Protein AF-A0A5P3XEM1-F1 (afdb_monomer)

Solvent-accessible surface area (backbone atoms only — not comparable to full-atom values): 3948 Å² total; per-residue (Å²): 136,84,82,76,82,79,74,83,78,72,81,84,76,59,90,85,35,69,66,59,47,53,52,49,55,53,42,59,72,40,42,88,76,71,27,52,71,53,55,53,48,52,56,50,51,52,52,28,49,77,68,69,67,58,73,67,93,75,84,118

Secondary structure (DSSP, 8-state):
--------------SS-HHHHHHHHHHHHTTTTT-HHHHHHHHHHHHHHHTT----TT--

Sequence (60 aa):
MTKRKQSLKQPISFKENIRDLAIYNYLESIKNTLGKSNYVKNLVEEDMRKKGLWKDEYDS

Nearest PDB structures (foldseek):
  8hpo-assembly1_A  TM=3.819E-01  e=6.499E+00  Saccharomyces cerevisiae S288C

pLDDT: mean 77.35, std 14.92, range [45.28, 95.75]

Structure (mmCIF, N/CA/C/O backbone):
data_AF-A0A5P3XEM1-F1
#
_entry.id   AF-A0A5P3XEM1-F1
#
loop_
_atom_s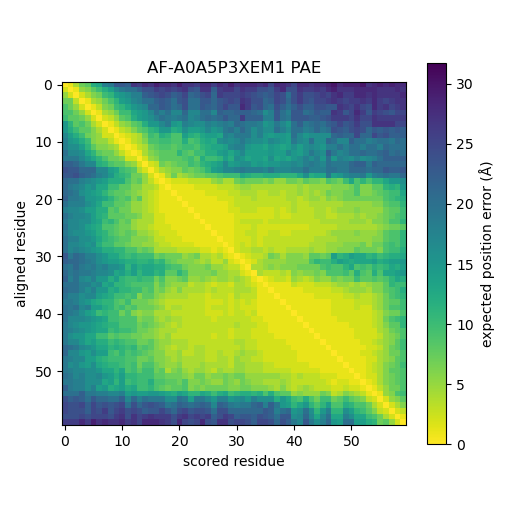ite.group_PDB
_atom_site.id
_atom_site.type_symbol
_atom_site.label_atom_id
_atom_site.label_alt_id
_atom_site.label_comp_id
_atom_site.label_asym_id
_atom_site.label_entity_id
_atom_site.label_seq_id
_atom_site.pdbx_PDB_ins_code
_atom_site.Cartn_x
_atom_site.Cartn_y
_atom_site.Cartn_z
_atom_site.occupancy
_atom_site.B_iso_or_equiv
_atom_site.auth_seq_id
_atom_site.auth_comp_id
_atom_site.auth_asym_id
_atom_site.auth_atom_id
_atom_site.pdbx_PDB_model_num
ATOM 1 N N . MET A 1 1 ? 19.061 29.386 12.514 1.00 45.28 1 MET A N 1
ATOM 2 C CA . MET A 1 1 ? 17.616 29.433 12.191 1.00 45.28 1 MET A CA 1
ATOM 3 C C . MET A 1 1 ? 17.128 28.022 11.883 1.00 45.28 1 MET A C 1
ATOM 5 O O . MET A 1 1 ? 17.485 27.464 10.855 1.00 45.28 1 MET A O 1
ATOM 9 N N . THR A 1 2 ? 16.381 27.402 12.793 1.00 49.53 2 THR A N 1
ATOM 10 C CA . THR A 1 2 ? 15.827 26.049 12.634 1.00 49.53 2 THR A CA 1
ATOM 11 C C . THR A 1 2 ? 14.595 26.097 11.725 1.00 49.53 2 THR A C 1
ATOM 13 O O . THR A 1 2 ? 13.541 26.586 12.125 1.00 49.53 2 THR A O 1
ATOM 16 N N . LYS A 1 3 ? 14.719 25.610 10.481 1.00 55.84 3 LYS A N 1
ATOM 17 C CA . LYS A 1 3 ? 13.589 25.456 9.547 1.00 55.84 3 LYS A CA 1
ATOM 18 C C . LYS A 1 3 ? 12.586 24.455 10.140 1.00 55.84 3 LYS A C 1
ATOM 20 O O . LYS A 1 3 ? 12.802 23.246 10.074 1.00 55.84 3 LYS A O 1
ATOM 25 N N . ARG A 1 4 ? 11.498 24.939 10.748 1.00 59.81 4 ARG A N 1
ATOM 26 C CA . ARG A 1 4 ? 10.375 24.084 11.164 1.00 59.81 4 ARG A CA 1
ATOM 27 C C . ARG A 1 4 ? 9.755 23.470 9.905 1.00 59.81 4 ARG A C 1
ATOM 29 O O . ARG A 1 4 ? 9.332 24.202 9.016 1.00 59.81 4 ARG A O 1
ATOM 36 N N . LYS A 1 5 ? 9.721 22.134 9.822 1.00 57.88 5 LYS A N 1
ATOM 37 C CA . LYS A 1 5 ? 9.006 21.407 8.762 1.00 57.88 5 LYS A CA 1
ATOM 38 C C . LYS A 1 5 ? 7.528 21.789 8.840 1.00 57.88 5 LYS A C 1
ATOM 40 O O . LYS A 1 5 ? 6.837 21.402 9.779 1.00 57.88 5 LYS A O 1
ATOM 45 N N . GLN A 1 6 ? 7.059 22.569 7.877 1.00 51.88 6 GLN A N 1
ATOM 46 C CA . GLN A 1 6 ? 5.650 22.895 7.729 1.00 51.88 6 GLN A CA 1
ATOM 47 C C . GLN A 1 6 ? 4.937 21.623 7.257 1.00 51.88 6 GLN A C 1
ATOM 49 O O . GLN A 1 6 ? 4.971 21.284 6.078 1.00 51.88 6 GLN A O 1
ATOM 54 N N . SER A 1 7 ? 4.358 20.855 8.185 1.00 57.97 7 SER A N 1
ATOM 55 C CA . SER A 1 7 ? 3.485 19.748 7.801 1.00 57.97 7 SER A CA 1
ATOM 56 C C . SER A 1 7 ? 2.197 20.360 7.260 1.00 57.97 7 SER A C 1
ATOM 58 O O . SER A 1 7 ? 1.403 20.900 8.034 1.00 57.97 7 SER A O 1
ATOM 60 N N . LEU A 1 8 ? 1.994 20.305 5.946 1.00 58.56 8 LEU A N 1
ATOM 61 C CA . LEU A 1 8 ? 0.691 20.545 5.334 1.00 58.56 8 LEU A CA 1
ATOM 62 C C . LEU A 1 8 ? -0.273 19.476 5.861 1.00 58.56 8 LEU A C 1
ATOM 64 O O . LEU A 1 8 ? -0.364 18.377 5.324 1.00 58.56 8 LEU A O 1
ATOM 68 N N . LYS A 1 9 ? -0.958 19.773 6.969 1.00 57.12 9 LYS A N 1
ATOM 69 C CA . LYS A 1 9 ? -2.077 18.964 7.453 1.00 57.12 9 LYS A CA 1
ATOM 70 C C . LYS A 1 9 ? -3.289 19.341 6.611 1.00 57.12 9 LYS A C 1
ATOM 72 O O . LYS A 1 9 ? -4.107 20.145 7.043 1.00 57.12 9 LYS A O 1
ATOM 77 N N . GLN A 1 10 ? -3.355 18.835 5.381 1.00 61.00 10 GLN A N 1
ATOM 78 C CA . GLN A 1 10 ? -4.575 18.968 4.594 1.00 61.00 10 GLN A CA 1
ATOM 79 C C . GLN A 1 10 ? -5.691 18.194 5.309 1.00 61.00 10 GLN A C 1
ATOM 81 O O . GLN A 1 10 ? -5.509 17.007 5.599 1.00 61.00 10 GLN A O 1
ATOM 86 N N . PRO A 1 11 ? -6.814 18.845 5.650 1.00 59.91 11 PRO A N 1
ATOM 87 C CA . PRO A 1 11 ? -7.959 18.146 6.203 1.00 59.91 11 PRO A CA 1
ATOM 88 C C . PRO A 1 11 ? -8.525 17.222 5.123 1.00 59.91 11 PRO A C 1
ATOM 90 O O . PRO A 1 11 ? -8.904 17.673 4.043 1.00 59.91 11 PRO A O 1
ATOM 93 N N . ILE A 1 12 ? -8.553 15.921 5.405 1.00 62.97 12 ILE A N 1
ATOM 94 C CA . ILE A 1 12 ? -9.135 14.936 4.495 1.00 62.97 12 ILE A CA 1
ATOM 95 C C . ILE A 1 12 ? -10.657 15.048 4.627 1.00 62.97 12 ILE A C 1
ATOM 97 O O . ILE A 1 12 ? -11.223 14.70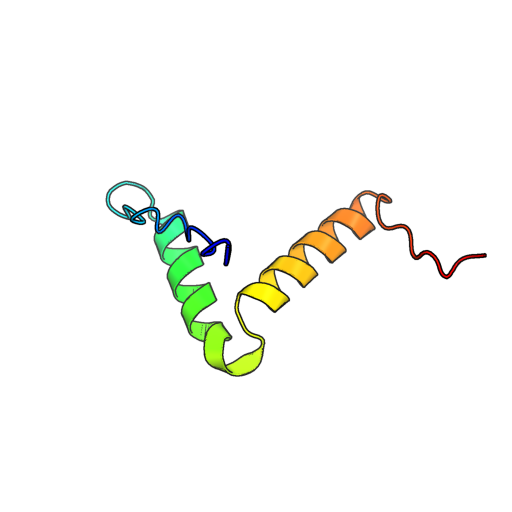5 5.665 1.00 62.97 12 ILE A O 1
ATOM 101 N N . SER A 1 13 ? -11.317 15.581 3.598 1.00 63.97 13 SER A N 1
A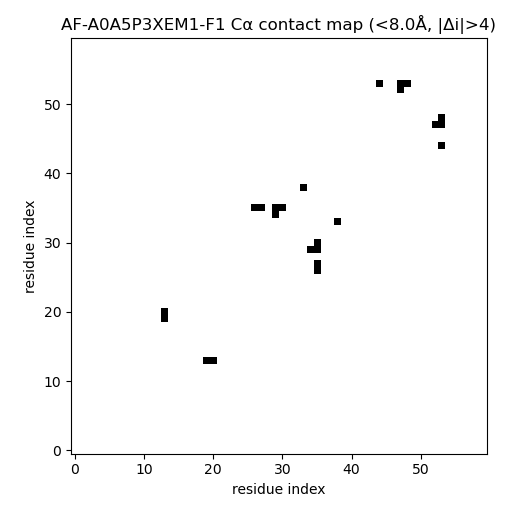TOM 102 C CA . SER A 1 13 ? -12.779 15.629 3.526 1.00 63.97 13 SER A CA 1
ATOM 103 C C . SER A 1 13 ? -13.294 14.348 2.876 1.00 63.97 13 SER A C 1
ATOM 105 O O . SER A 1 13 ? -13.159 14.160 1.672 1.00 63.97 13 SER A O 1
ATOM 107 N N . PHE A 1 14 ? -13.904 13.465 3.667 1.00 64.81 14 PHE A N 1
ATOM 108 C CA . PHE A 1 14 ? -14.474 12.199 3.181 1.00 64.81 14 PHE A CA 1
ATOM 109 C C . PHE A 1 14 ? -15.916 12.328 2.658 1.00 64.81 14 PHE A C 1
ATOM 111 O O . PHE A 1 14 ? -16.521 11.324 2.295 1.00 64.81 14 PHE A O 1
ATOM 118 N N . LYS A 1 15 ? -16.493 13.540 2.640 1.00 64.06 15 LYS A N 1
ATOM 119 C CA . LYS A 1 15 ? -17.928 13.755 2.368 1.00 64.06 15 LYS A CA 1
ATOM 120 C C . LYS A 1 15 ? -18.378 13.351 0.960 1.00 64.06 15 LYS A C 1
ATOM 122 O O . LYS A 1 15 ? -19.556 13.073 0.783 1.00 64.06 15 LYS A O 1
ATOM 127 N N . GLU A 1 16 ? -17.465 13.297 -0.006 1.00 63.50 16 GLU A N 1
ATOM 128 C CA . GLU A 1 16 ? -17.801 13.017 -1.410 1.00 63.50 16 GLU A CA 1
ATOM 129 C C . GLU A 1 16 ? -17.102 11.771 -1.973 1.00 63.50 16 GLU A C 1
ATOM 131 O O . GLU A 1 16 ? -17.449 11.317 -3.059 1.00 63.50 16 GLU A O 1
ATOM 136 N N . ASN A 1 17 ? -16.146 11.173 -1.249 1.00 75.69 17 ASN A N 1
ATOM 137 C CA . ASN A 1 17 ? -15.260 10.164 -1.829 1.00 75.69 17 ASN A CA 1
ATOM 138 C C . ASN A 1 17 ? -15.130 8.903 -0.958 1.00 75.69 17 ASN A C 1
ATOM 140 O O . ASN A 1 17 ? -14.235 8.772 -0.121 1.00 75.69 17 ASN A O 1
ATOM 144 N N . ILE A 1 18 ? -16.032 7.939 -1.186 1.00 80.56 18 ILE A N 1
ATOM 145 C CA . ILE A 1 18 ? -16.062 6.627 -0.505 1.00 80.56 18 ILE A CA 1
ATOM 146 C C . ILE A 1 18 ? -14.739 5.869 -0.703 1.00 80.56 18 ILE A C 1
ATOM 148 O O . ILE A 1 18 ? -14.274 5.171 0.200 1.00 80.56 18 ILE A O 1
ATOM 152 N N . ARG A 1 19 ? -14.102 6.039 -1.870 1.00 85.38 19 ARG A N 1
ATOM 153 C CA . ARG A 1 19 ? -12.799 5.442 -2.180 1.00 85.38 19 ARG A CA 1
ATOM 154 C C . ARG A 1 19 ? -11.728 5.903 -1.193 1.00 85.38 19 ARG A C 1
ATOM 156 O O . ARG A 1 19 ? -10.986 5.071 -0.674 1.00 85.38 19 ARG A O 1
ATOM 163 N N . ASP A 1 20 ? -11.668 7.201 -0.915 1.00 83.50 20 ASP A N 1
ATOM 164 C CA . ASP A 1 20 ? -10.646 7.777 -0.037 1.00 83.50 20 ASP A CA 1
ATOM 165 C C . ASP A 1 20 ? -10.831 7.301 1.405 1.00 83.50 20 ASP A C 1
ATOM 167 O O . ASP A 1 20 ? -9.850 7.018 2.093 1.00 83.50 20 ASP A O 1
ATOM 171 N N . LEU A 1 21 ? -12.083 7.129 1.842 1.00 84.69 21 LEU A N 1
ATOM 172 C CA . LEU A 1 21 ? -12.400 6.558 3.150 1.00 84.69 21 LEU A CA 1
ATOM 173 C C . LEU A 1 21 ? -11.941 5.097 3.259 1.00 84.69 21 LEU A C 1
ATOM 175 O O . LEU A 1 21 ? -11.315 4.720 4.249 1.00 84.69 21 LEU A O 1
ATOM 179 N N . ALA A 1 22 ? -12.208 4.279 2.238 1.00 87.00 22 ALA A N 1
ATOM 180 C CA . ALA A 1 22 ? -11.776 2.883 2.215 1.00 87.00 22 ALA A CA 1
ATOM 181 C C . ALA A 1 22 ? -10.242 2.761 2.251 1.00 87.00 22 ALA A C 1
ATOM 183 O O . ALA A 1 22 ? -9.696 1.986 3.039 1.00 87.00 22 ALA A O 1
ATOM 184 N N . ILE A 1 23 ? -9.545 3.576 1.452 1.00 87.62 23 ILE A N 1
ATOM 185 C CA . ILE A 1 23 ? -8.077 3.636 1.436 1.00 87.62 23 ILE A CA 1
ATOM 186 C C . ILE A 1 23 ? -7.545 4.086 2.798 1.00 87.62 23 ILE A C 1
ATOM 188 O O . ILE A 1 23 ? -6.616 3.476 3.326 1.00 87.62 23 ILE A O 1
ATOM 192 N N . TYR A 1 24 ? -8.132 5.127 3.393 1.00 86.25 24 TYR A N 1
ATOM 193 C CA . TYR A 1 24 ? -7.721 5.624 4.702 1.00 86.25 24 TYR A CA 1
ATOM 194 C C . TYR A 1 24 ? -7.864 4.556 5.793 1.00 86.25 24 TYR A C 1
ATOM 196 O O . TYR A 1 24 ? -6.913 4.331 6.545 1.00 86.25 24 TYR A O 1
ATOM 204 N N . ASN A 1 25 ? -9.004 3.863 5.839 1.00 87.88 25 ASN A N 1
ATOM 205 C CA . ASN A 1 25 ? -9.265 2.805 6.816 1.00 87.88 25 ASN A CA 1
ATOM 206 C C . ASN A 1 25 ? -8.266 1.651 6.685 1.00 87.88 25 ASN A C 1
ATOM 208 O O . ASN A 1 25 ? -7.720 1.190 7.686 1.00 87.88 25 ASN A O 1
ATOM 212 N N . TYR A 1 26 ? -7.965 1.234 5.454 1.00 89.31 26 TYR A N 1
ATOM 213 C CA . TYR A 1 26 ? -6.943 0.220 5.203 1.00 89.31 26 TYR A CA 1
ATOM 214 C C . TYR A 1 26 ? -5.542 0.687 5.630 1.00 89.31 26 TYR A C 1
ATOM 216 O O . TYR A 1 26 ? -4.789 -0.042 6.276 1.00 89.31 26 TYR A O 1
ATOM 224 N N . LEU A 1 27 ? -5.181 1.936 5.322 1.00 87.00 27 LEU A N 1
ATOM 225 C CA . LEU A 1 27 ? -3.899 2.492 5.748 1.00 87.00 27 LEU A CA 1
ATOM 226 C C . LEU A 1 27 ? -3.790 2.582 7.279 1.00 87.00 27 LEU A C 1
ATOM 228 O O . LEU A 1 27 ? -2.704 2.389 7.824 1.00 87.00 27 LEU A O 1
ATOM 232 N N . GLU A 1 28 ? -4.877 2.888 7.993 1.00 86.56 28 GLU A N 1
ATOM 233 C CA . GLU A 1 28 ? -4.898 2.826 9.461 1.00 86.56 28 GLU A CA 1
ATOM 234 C C . GLU A 1 28 ? -4.739 1.389 9.977 1.00 86.56 28 GLU A C 1
ATOM 236 O O . GLU A 1 28 ? -3.984 1.184 10.927 1.00 86.56 28 GLU A O 1
ATOM 241 N N . SER A 1 29 ? -5.346 0.380 9.337 1.00 87.88 29 SER A N 1
ATOM 242 C CA . SER A 1 29 ? -5.226 -1.011 9.804 1.00 87.88 29 SER A CA 1
ATOM 243 C C . SER A 1 29 ? -3.802 -1.568 9.703 1.00 87.88 29 SER A C 1
ATOM 245 O O . SER A 1 29 ? -3.397 -2.370 10.539 1.00 87.88 29 SER A O 1
ATOM 247 N N . ILE A 1 30 ? -3.008 -1.117 8.726 1.00 87.62 30 ILE A N 1
ATOM 248 C CA . ILE A 1 30 ? -1.611 -1.560 8.541 1.00 87.62 30 ILE A CA 1
ATOM 249 C C . ILE A 1 30 ? -0.580 -0.689 9.280 1.00 87.62 30 ILE A C 1
ATOM 251 O O . ILE A 1 30 ? 0.630 -0.925 9.199 1.00 87.62 30 ILE A O 1
ATOM 255 N N . LYS A 1 31 ? -1.031 0.346 10.001 1.00 75.88 31 LYS A N 1
ATOM 256 C CA . LYS A 1 31 ? -0.153 1.292 10.704 1.00 75.88 31 LYS A CA 1
ATOM 257 C C . LYS A 1 31 ? 0.734 0.607 11.747 1.00 75.88 31 LYS A C 1
ATOM 259 O O . LYS A 1 31 ? 1.879 1.018 11.905 1.00 75.88 31 LYS A O 1
ATOM 264 N N . ASN A 1 32 ? 0.214 -0.416 12.425 1.00 75.12 32 ASN A N 1
ATOM 265 C CA . ASN A 1 32 ? 0.905 -1.110 13.517 1.00 75.12 32 ASN A CA 1
ATOM 266 C C . ASN A 1 32 ? 1.851 -2.227 13.047 1.00 75.12 32 ASN A C 1
ATOM 268 O O . ASN A 1 32 ? 2.585 -2.767 13.866 1.00 75.12 32 ASN A O 1
ATOM 272 N N . THR A 1 33 ? 1.827 -2.591 11.762 1.00 81.69 33 THR A N 1
ATOM 273 C CA . THR A 1 33 ? 2.651 -3.678 11.215 1.00 81.69 33 THR A CA 1
ATOM 274 C C . THR A 1 33 ? 3.804 -3.127 10.381 1.00 81.69 33 THR A C 1
ATOM 276 O O . THR A 1 33 ? 4.955 -3.176 10.800 1.00 81.69 33 THR A O 1
ATOM 279 N N . LEU A 1 34 ? 3.496 -2.566 9.211 1.00 79.00 34 LEU A N 1
ATOM 280 C CA . LEU A 1 34 ? 4.480 -2.097 8.230 1.00 79.00 34 LEU A CA 1
ATOM 281 C C . LEU A 1 34 ? 4.698 -0.579 8.307 1.00 79.00 34 LEU A C 1
ATOM 283 O O . LEU A 1 34 ? 5.778 -0.075 7.993 1.00 79.00 34 LEU A O 1
ATOM 287 N N . GLY A 1 35 ? 3.661 0.151 8.730 1.00 85.56 35 GLY A N 1
ATOM 288 C CA . GLY A 1 35 ? 3.612 1.607 8.700 1.00 85.56 35 GLY A CA 1
ATOM 289 C C . GLY A 1 35 ? 3.229 2.148 7.317 1.00 85.56 35 GLY A C 1
ATOM 290 O O . GLY A 1 35 ? 3.734 1.713 6.282 1.00 85.56 35 GLY A O 1
ATOM 291 N N . LYS A 1 36 ? 2.344 3.154 7.297 1.00 86.44 36 LYS A N 1
ATOM 292 C CA . LYS A 1 36 ? 1.776 3.736 6.062 1.00 86.44 36 LYS A CA 1
ATOM 293 C C . LYS A 1 36 ? 2.843 4.181 5.061 1.00 86.44 36 LYS A C 1
ATOM 295 O O . LYS A 1 36 ? 2.718 3.925 3.870 1.00 86.44 36 LYS A O 1
ATOM 300 N N . SER A 1 37 ? 3.897 4.831 5.553 1.00 85.62 37 SER A N 1
ATOM 301 C CA . SER A 1 37 ? 4.969 5.361 4.709 1.00 85.62 37 SER A CA 1
ATOM 302 C C . SER A 1 37 ? 5.734 4.261 3.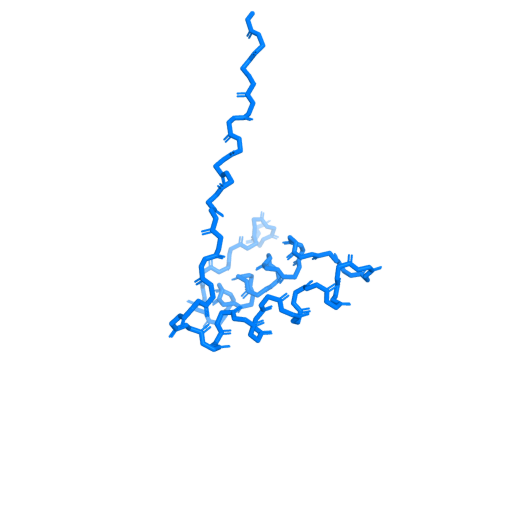976 1.00 85.62 37 SER A C 1
ATOM 304 O O . SER A 1 37 ? 6.059 4.440 2.809 1.00 85.62 37 SER A O 1
ATOM 306 N N . ASN A 1 38 ? 6.006 3.131 4.635 1.00 87.75 38 ASN A N 1
ATOM 307 C CA . ASN A 1 38 ? 6.695 2.006 4.001 1.00 87.75 38 ASN A CA 1
ATOM 308 C C . ASN A 1 38 ? 5.786 1.303 2.996 1.00 87.75 38 ASN A C 1
ATOM 310 O O . ASN A 1 38 ? 6.224 0.996 1.897 1.00 87.75 38 ASN A O 1
ATOM 314 N N . TYR A 1 39 ? 4.506 1.134 3.329 1.00 89.75 39 TYR A N 1
ATOM 315 C CA . TYR A 1 39 ? 3.541 0.569 2.391 1.00 89.75 39 TYR A CA 1
ATOM 316 C C . TYR A 1 39 ? 3.450 1.381 1.090 1.00 89.75 39 TYR A C 1
ATOM 318 O O . TYR A 1 39 ? 3.522 0.820 0.001 1.00 89.75 39 TYR A O 1
ATOM 326 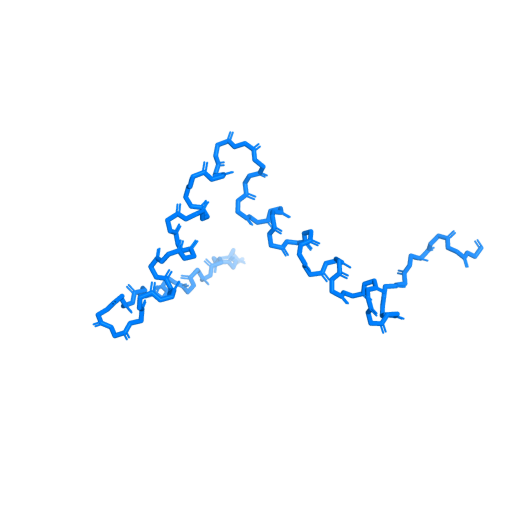N N . VAL A 1 40 ? 3.352 2.712 1.195 1.00 89.75 40 VAL A N 1
ATOM 327 C CA . VAL A 1 40 ? 3.304 3.593 0.018 1.00 89.75 40 VAL A CA 1
ATOM 328 C C . VAL A 1 40 ? 4.601 3.520 -0.791 1.00 89.75 40 VAL A C 1
ATOM 330 O O . VAL A 1 40 ? 4.527 3.478 -2.014 1.00 89.75 40 VAL A O 1
ATOM 333 N N . LYS A 1 41 ? 5.773 3.462 -0.141 1.00 90.94 41 LYS A N 1
ATOM 334 C CA . LYS A 1 41 ? 7.052 3.273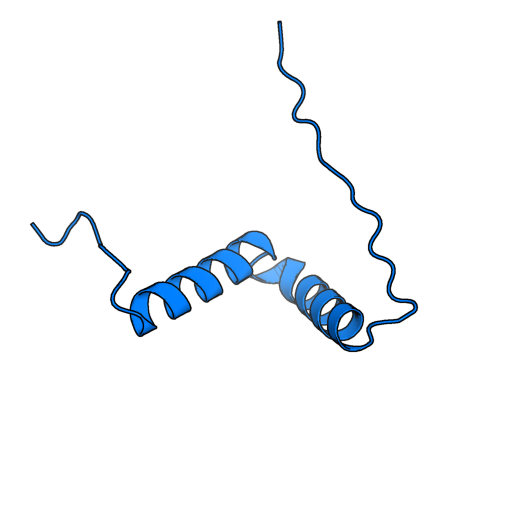 -0.846 1.00 90.94 41 LYS A CA 1
ATOM 335 C C . LYS A 1 41 ? 7.053 1.976 -1.645 1.00 90.94 41 LYS A C 1
ATOM 337 O O . LYS A 1 41 ? 7.267 2.040 -2.844 1.00 90.94 41 LYS A O 1
ATOM 342 N N . ASN A 1 42 ? 6.700 0.851 -1.025 1.00 90.69 42 ASN A N 1
ATOM 343 C CA . ASN A 1 42 ? 6.664 -0.446 -1.705 1.00 90.69 42 ASN A CA 1
ATOM 344 C C . ASN A 1 42 ? 5.723 -0.433 -2.921 1.00 90.69 42 ASN A C 1
ATOM 346 O O . ASN A 1 42 ? 6.087 -0.937 -3.976 1.00 90.69 42 ASN A O 1
ATOM 350 N N . LEU A 1 43 ? 4.543 0.194 -2.810 1.00 92.19 43 LEU A N 1
ATOM 351 C CA . LEU A 1 43 ? 3.629 0.346 -3.950 1.00 92.19 43 LEU A CA 1
ATOM 352 C C . LEU A 1 43 ? 4.247 1.155 -5.099 1.00 92.19 43 LEU A C 1
ATOM 354 O O . LEU A 1 43 ? 4.057 0.814 -6.265 1.00 92.19 43 LEU A O 1
ATOM 358 N N . VAL A 1 44 ? 4.969 2.232 -4.779 1.00 93.38 44 VAL A N 1
ATOM 359 C CA . VAL A 1 44 ? 5.668 3.051 -5.779 1.00 93.38 44 VAL A CA 1
ATOM 360 C C . VAL A 1 44 ? 6.822 2.269 -6.404 1.00 93.38 44 VAL A C 1
ATOM 362 O O . VAL A 1 44 ? 6.965 2.290 -7.621 1.00 93.38 44 VAL A O 1
ATOM 365 N N . GLU A 1 45 ? 7.606 1.537 -5.612 1.00 92.88 45 GLU A N 1
ATOM 366 C CA . GLU A 1 45 ? 8.692 0.682 -6.107 1.00 92.88 45 GLU A CA 1
ATOM 367 C C . GLU A 1 45 ? 8.167 -0.404 -7.054 1.00 92.88 45 GLU A C 1
ATOM 369 O O . GLU A 1 45 ? 8.716 -0.603 -8.136 1.00 92.88 45 GLU A O 1
ATOM 374 N N . GLU A 1 46 ? 7.066 -1.072 -6.701 1.00 94.19 46 GLU A N 1
ATOM 375 C CA . GLU A 1 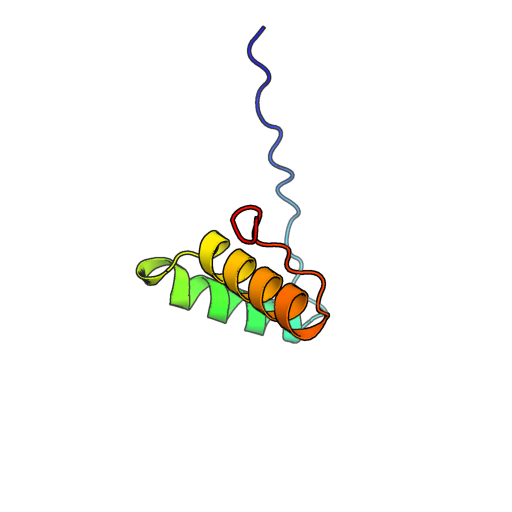46 ? 6.419 -2.055 -7.574 1.00 94.19 46 GLU A CA 1
ATOM 376 C C . GLU A 1 46 ? 5.936 -1.441 -8.893 1.00 94.19 46 GLU A C 1
ATOM 378 O O . GLU A 1 46 ? 6.110 -2.046 -9.952 1.00 94.19 46 GLU A O 1
ATOM 383 N N . ASP A 1 47 ? 5.338 -0.247 -8.852 1.00 95.75 47 ASP A N 1
ATOM 384 C CA . ASP A 1 47 ? 4.919 0.479 -10.055 1.00 95.75 47 ASP A CA 1
ATOM 385 C C . ASP A 1 47 ? 6.125 0.876 -10.921 1.00 95.75 47 ASP A C 1
ATOM 387 O O . ASP A 1 47 ? 6.116 0.666 -12.136 1.00 95.75 47 ASP A O 1
ATOM 391 N N . MET A 1 48 ? 7.203 1.364 -10.301 1.00 94.31 48 MET A N 1
ATOM 392 C CA . MET A 1 48 ? 8.458 1.679 -10.985 1.00 94.31 48 MET A CA 1
ATOM 393 C C . MET A 1 48 ? 9.066 0.443 -11.652 1.00 94.31 48 MET A C 1
ATOM 395 O O . MET A 1 48 ? 9.481 0.524 -12.809 1.00 94.31 48 MET A O 1
ATOM 399 N N . ARG A 1 49 ? 9.078 -0.709 -10.970 1.00 93.56 49 ARG A N 1
ATOM 400 C CA . ARG A 1 49 ? 9.559 -1.983 -11.528 1.00 93.56 49 ARG A CA 1
ATOM 401 C C . ARG A 1 49 ? 8.712 -2.434 -12.712 1.00 93.56 49 ARG A C 1
ATOM 403 O O . ARG A 1 49 ? 9.263 -2.750 -13.761 1.00 93.56 49 ARG A O 1
ATOM 410 N N . LYS A 1 50 ? 7.380 -2.387 -12.592 1.00 94.25 50 LYS A N 1
ATOM 411 C CA . LYS A 1 50 ? 6.451 -2.730 -13.689 1.00 94.25 50 LYS A CA 1
ATOM 412 C C . LYS A 1 50 ? 6.642 -1.846 -14.922 1.00 94.25 50 LYS A C 1
ATOM 414 O O . LYS A 1 50 ? 6.441 -2.310 -16.038 1.00 94.25 50 LYS A O 1
ATOM 419 N N . LYS A 1 51 ? 7.033 -0.586 -14.724 1.00 94.19 51 LYS A N 1
ATOM 420 C CA . LYS A 1 51 ? 7.299 0.379 -15.801 1.00 94.19 51 LYS A CA 1
ATOM 421 C C . LYS A 1 51 ? 8.742 0.351 -16.317 1.00 94.19 51 LYS A C 1
ATOM 423 O O . LYS A 1 51 ? 9.062 1.138 -17.202 1.00 94.19 51 LYS A O 1
ATOM 428 N N . GLY A 1 52 ? 9.616 -0.497 -15.766 1.00 90.94 52 GLY A N 1
ATOM 429 C CA . GLY A 1 52 ? 11.043 -0.520 -16.113 1.00 90.94 52 GLY A CA 1
ATOM 430 C C . GLY A 1 52 ? 11.792 0.767 -15.739 1.00 90.94 52 GLY A C 1
ATOM 431 O O . GLY A 1 52 ? 12.844 1.060 -16.295 1.00 90.94 52 GLY A O 1
ATOM 432 N N . LEU A 1 53 ? 11.235 1.565 -14.823 1.00 91.12 53 LEU A N 1
ATOM 433 C CA . LEU A 1 53 ? 11.824 2.816 -14.330 1.00 91.12 53 LEU A CA 1
ATOM 434 C C . LEU A 1 53 ? 12.687 2.600 -13.085 1.00 91.12 53 LEU A C 1
ATOM 436 O O . LEU A 1 53 ? 13.384 3.516 -12.652 1.00 91.12 53 LEU A O 1
ATOM 440 N N . TRP A 1 54 ? 12.603 1.413 -12.488 1.00 87.12 54 TRP A N 1
ATOM 441 C CA . TRP A 1 54 ? 13.439 1.029 -11.365 1.00 87.12 54 TRP A CA 1
ATOM 442 C C . TRP A 1 54 ? 14.884 0.858 -11.836 1.00 87.12 54 TRP A C 1
ATOM 444 O O . TRP A 1 54 ? 15.170 -0.002 -12.666 1.00 87.12 54 TRP A O 1
ATOM 454 N N . LYS A 1 55 ? 15.775 1.706 -11.325 1.00 81.38 55 LYS A N 1
ATOM 455 C CA . LYS A 1 55 ? 17.214 1.635 -11.563 1.00 81.38 55 LYS A CA 1
ATOM 456 C C . LYS A 1 55 ? 17.870 1.348 -10.225 1.00 81.38 55 LYS A C 1
ATOM 458 O O . LYS A 1 55 ? 17.993 2.257 -9.408 1.00 81.38 55 LYS A O 1
ATOM 463 N N . ASP A 1 56 ? 18.236 0.096 -9.988 1.00 76.12 56 ASP A N 1
ATOM 464 C CA . ASP A 1 56 ? 19.121 -0.209 -8.873 1.00 76.12 56 ASP A CA 1
ATOM 465 C C . ASP A 1 56 ? 20.508 0.307 -9.254 1.00 76.12 56 ASP A C 1
ATOM 467 O O . ASP A 1 56 ? 21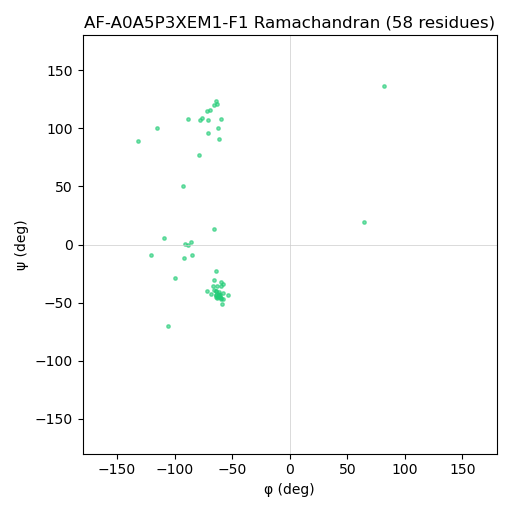.127 -0.179 -10.196 1.00 76.12 56 ASP A O 1
ATOM 471 N N . GLU A 1 57 ? 21.015 1.301 -8.526 1.00 60.19 57 GLU A N 1
ATOM 472 C CA . GLU A 1 57 ? 22.380 1.830 -8.698 1.00 60.19 57 GLU A CA 1
ATOM 473 C C . GLU A 1 57 ? 23.480 0.803 -8.326 1.00 60.19 57 GLU A C 1
ATOM 475 O O . GLU A 1 57 ? 24.645 1.159 -8.196 1.00 60.19 57 GLU A O 1
ATOM 480 N N . TYR A 1 58 ? 23.117 -0.474 -8.165 1.00 57.84 58 TYR A N 1
ATOM 481 C CA . TYR A 1 58 ? 24.008 -1.610 -7.921 1.00 57.84 58 TYR A CA 1
ATOM 482 C C . TYR A 1 58 ? 24.116 -2.569 -9.117 1.00 57.84 58 TYR A C 1
ATOM 484 O O . TYR A 1 58 ? 24.766 -3.603 -8.998 1.00 57.84 58 TYR A O 1
ATOM 492 N N . ASP A 1 59 ? 23.507 -2.240 -10.260 1.00 52.81 59 ASP A N 1
ATOM 493 C CA . ASP A 1 59 ? 23.653 -2.992 -11.516 1.00 52.81 59 ASP A CA 1
ATOM 494 C C . ASP A 1 59 ? 24.794 -2.399 -12.377 1.00 52.81 59 ASP A C 1
ATOM 496 O O . ASP A 1 59 ? 24.625 -2.015 -13.538 1.00 52.81 59 ASP A O 1
ATOM 500 N N . SER A 1 60 ? 25.971 -2.215 -11.764 1.00 49.28 60 SER A N 1
AT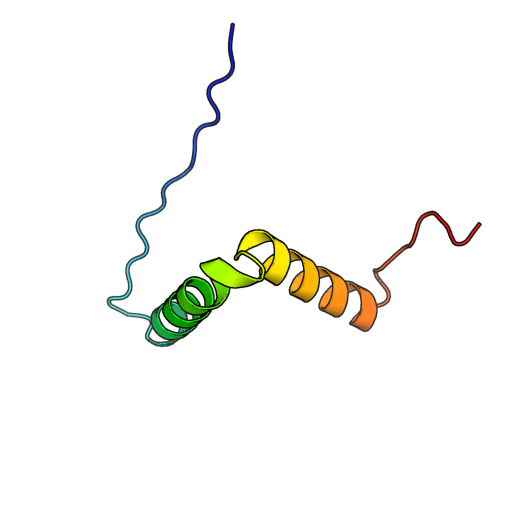OM 501 C CA . SER A 1 60 ? 27.220 -1.768 -12.407 1.00 49.28 60 SER A CA 1
ATOM 502 C C . SER A 1 60 ? 28.434 -2.444 -11.785 1.00 49.28 60 SER A C 1
ATOM 504 O O . SER A 1 60 ? 28.571 -2.366 -10.544 1.00 49.28 60 SER A O 1
#

Organism: Paraclostridium bifermentans (NCBI:txid1490)

Radius of gyration: 16.41 Å; Cα contacts (8 Å, |Δi|>4): 12; chains: 1; bounding box: 45×33×30 Å

Foldseek 3Di:
DDPDPPPPPDPDDCPPPPPVVVVVVVQVVCCVPQHNVRVVVVVVQVVCVVVVNDDDPPPD

Mean predicted aligned error: 10.44 Å